Protein AF-A0A530GP10-F1 (afdb_monomer_lite)

Secondary structure (DSSP, 8-state):
--SS-THHHHHHHHHHHTT---EEEES-TT-TTGGG-SEEEE--PPEETTEE--HHHHHHHHHHHHHHHHHHH-

pLDDT: mean 90.53, std 9.7, range [44.72, 97.94]

Foldseek 3Di:
DPPDDVVVVVVLVVCLVVVHAFEAEEQDCPDSSVVSHPYYDHDHFDDDPNDTPCVSVVVVVVVVVVVVVVVVVD

Sequence (74 aa):
FSPYNSITPDLVAVAHERKARILAITDSTFSPLAKLSDTWLEVVEQDFGGFRSLAASLAVGMALVHGVVARRTD

Radius of gyration: 14.09 Å; chains: 1; bounding box: 37×25×37 Å

Structure (mmCIF, N/CA/C/O backbone):
data_AF-A0A530GP10-F1
#
_entry.id   AF-A0A530GP10-F1
#
loop_
_atom_site.group_PDB
_atom_site.id
_atom_site.type_symbol
_atom_site.label_atom_id
_atom_site.label_alt_id
_atom_site.label_comp_id
_atom_site.labe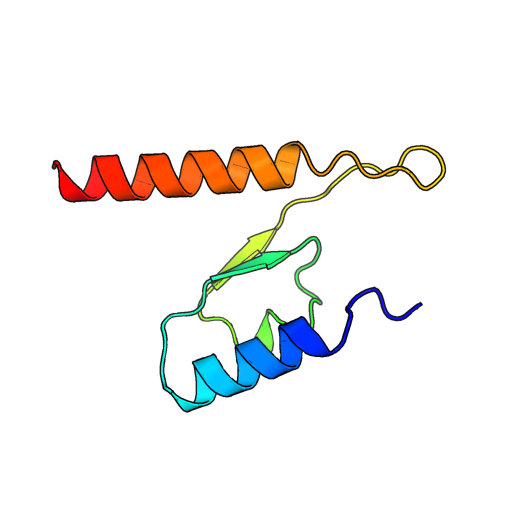l_asym_id
_atom_s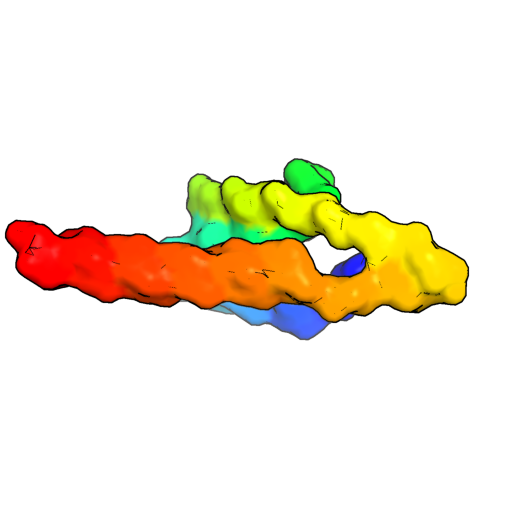ite.label_entity_id
_atom_site.label_seq_id
_atom_site.pdbx_PDB_ins_code
_atom_site.Cartn_x
_atom_site.Cartn_y
_atom_site.Cartn_z
_atom_site.occupancy
_atom_site.B_iso_or_equiv
_atom_site.auth_seq_id
_atom_site.auth_comp_id
_atom_site.auth_asym_id
_atom_site.auth_atom_id
_atom_site.pdbx_PDB_model_num
ATOM 1 N N . PHE A 1 1 ? 10.833 -7.283 -16.804 1.00 44.72 1 PHE A N 1
ATOM 2 C CA . PHE A 1 1 ? 10.388 -7.573 -15.430 1.00 44.72 1 PHE A CA 1
ATOM 3 C C . PHE A 1 1 ? 9.034 -6.923 -15.244 1.00 44.72 1 PHE A C 1
ATOM 5 O O . PHE A 1 1 ? 8.952 -5.714 -15.407 1.00 44.72 1 PHE A O 1
ATOM 12 N N . SER A 1 2 ? 7.976 -7.696 -14.983 1.00 49.91 2 SER A N 1
ATOM 13 C CA . SER A 1 2 ? 6.766 -7.080 -14.431 1.00 49.91 2 SER A CA 1
ATOM 14 C C . SER A 1 2 ? 7.146 -6.648 -13.010 1.00 49.91 2 SER A C 1
ATOM 16 O O . SER A 1 2 ? 7.617 -7.508 -12.265 1.00 49.91 2 SER A O 1
ATOM 18 N N . PRO A 1 3 ? 7.073 -5.358 -12.641 1.00 65.75 3 PRO A N 1
ATOM 19 C CA . PRO A 1 3 ? 7.682 -4.839 -11.409 1.00 65.75 3 PRO A CA 1
ATOM 20 C C . PRO A 1 3 ? 6.999 -5.329 -10.119 1.00 65.75 3 PRO A C 1
ATOM 22 O O . PRO A 1 3 ? 7.374 -4.919 -9.025 1.00 65.75 3 PRO A O 1
ATOM 25 N N . TYR A 1 4 ? 6.027 -6.238 -10.235 1.00 65.69 4 TYR A N 1
ATOM 26 C CA . TYR A 1 4 ? 5.221 -6.751 -9.140 1.00 65.69 4 TYR A CA 1
ATOM 27 C C . TYR A 1 4 ? 5.272 -8.283 -9.124 1.00 65.69 4 TYR A C 1
ATOM 29 O O . TYR A 1 4 ? 4.847 -8.945 -10.071 1.00 65.69 4 TYR A O 1
ATOM 37 N N . ASN A 1 5 ? 5.799 -8.846 -8.035 1.00 74.75 5 ASN A N 1
ATOM 38 C CA . ASN A 1 5 ? 5.636 -10.261 -7.703 1.00 74.75 5 ASN A CA 1
ATOM 39 C C . ASN A 1 5 ? 4.137 -10.560 -7.503 1.00 74.75 5 ASN A C 1
ATOM 41 O O . ASN A 1 5 ? 3.448 -9.747 -6.887 1.00 74.75 5 ASN A O 1
ATOM 45 N N . SER A 1 6 ? 3.636 -11.702 -7.987 1.00 81.88 6 SER A N 1
ATOM 46 C CA . SER A 1 6 ? 2.204 -12.050 -7.940 1.00 81.88 6 SER A CA 1
ATOM 47 C C . SER A 1 6 ? 1.658 -12.216 -6.521 1.00 81.88 6 SER A C 1
ATOM 49 O O . SER A 1 6 ? 0.483 -11.955 -6.293 1.00 81.88 6 SER A O 1
ATOM 51 N N . ILE A 1 7 ? 2.517 -12.540 -5.548 1.00 90.31 7 ILE A N 1
ATOM 52 C CA . ILE A 1 7 ? 2.110 -12.765 -4.151 1.00 90.31 7 ILE A CA 1
ATOM 53 C C . ILE A 1 7 ? 1.331 -11.569 -3.575 1.00 90.31 7 ILE A C 1
ATOM 55 O O . ILE A 1 7 ? 0.326 -11.759 -2.892 1.00 90.31 7 ILE A O 1
ATOM 59 N N . THR A 1 8 ? 1.774 -10.334 -3.838 1.00 91.31 8 THR A N 1
ATOM 60 C CA . THR A 1 8 ? 1.136 -9.140 -3.259 1.00 91.31 8 THR A CA 1
ATOM 61 C C . THR A 1 8 ? -0.237 -8.854 -3.885 1.00 91.31 8 THR A C 1
ATOM 63 O O . THR A 1 8 ? -1.192 -8.710 -3.121 1.00 91.31 8 THR A O 1
ATOM 66 N N . PRO A 1 9 ? -0.400 -8.801 -5.226 1.00 91.69 9 PRO A N 1
ATOM 67 C CA . PRO A 1 9 ? -1.720 -8.722 -5.853 1.00 91.69 9 PRO A CA 1
ATOM 68 C C . PRO A 1 9 ? -2.681 -9.836 -5.424 1.00 91.69 9 PRO A C 1
ATOM 70 O O . PRO A 1 9 ? -3.839 -9.537 -5.138 1.00 91.69 9 PRO A O 1
ATOM 73 N N . ASP A 1 10 ? -2.206 -11.081 -5.319 1.00 93.62 10 ASP A N 1
ATOM 74 C CA . ASP A 1 10 ? -3.040 -12.218 -4.909 1.00 93.62 10 ASP A CA 1
ATOM 75 C C . ASP A 1 10 ? -3.581 -12.017 -3.483 1.00 93.62 10 ASP A C 1
ATOM 77 O O . ASP A 1 10 ? -4.770 -12.206 -3.218 1.00 93.62 10 ASP A O 1
ATOM 81 N N . LEU A 1 11 ? -2.736 -11.547 -2.558 1.00 94.00 11 LEU A N 1
ATOM 82 C CA . LEU A 1 11 ? -3.161 -11.245 -1.191 1.00 94.00 11 LEU A CA 1
ATOM 83 C C . LEU A 1 11 ? -4.144 -10.066 -1.131 1.00 94.00 11 LEU A C 1
ATOM 85 O O . LEU A 1 11 ? -5.098 -10.099 -0.349 1.00 94.00 11 LEU A O 1
ATOM 89 N N . VAL A 1 12 ? -3.937 -9.037 -1.959 1.00 95.25 12 VAL A N 1
ATOM 90 C CA . VAL A 1 12 ? -4.858 -7.896 -2.061 1.00 95.25 12 VAL A CA 1
ATOM 91 C C . VAL A 1 12 ? -6.217 -8.337 -2.604 1.00 95.25 12 VAL A C 1
ATOM 93 O O . VAL A 1 12 ? -7.236 -7.898 -2.074 1.00 95.25 12 VAL A O 1
ATOM 96 N N . ALA A 1 13 ? -6.256 -9.245 -3.582 1.00 95.31 13 ALA A N 1
ATOM 97 C CA . ALA A 1 13 ? -7.504 -9.825 -4.075 1.00 95.31 13 ALA A CA 1
ATOM 98 C C . ALA A 1 13 ? -8.267 -10.555 -2.959 1.00 95.31 13 ALA A C 1
ATOM 100 O O . ALA A 1 13 ? -9.437 -10.256 -2.722 1.00 95.31 13 ALA A O 1
ATOM 101 N N . VAL A 1 14 ? -7.587 -11.410 -2.187 1.00 96.81 14 VAL A N 1
ATOM 102 C CA . VAL A 1 14 ? -8.197 -12.103 -1.037 1.00 96.81 14 VAL A CA 1
ATOM 103 C C . VAL A 1 14 ? -8.697 -11.116 0.028 1.00 96.81 14 VAL A C 1
ATOM 105 O O . VAL A 1 14 ? -9.773 -11.307 0.600 1.00 96.81 14 VAL A O 1
ATOM 108 N N . ALA A 1 15 ? -7.944 -10.053 0.321 1.00 97.06 15 ALA A N 1
ATOM 109 C CA . ALA A 1 15 ? -8.371 -9.019 1.266 1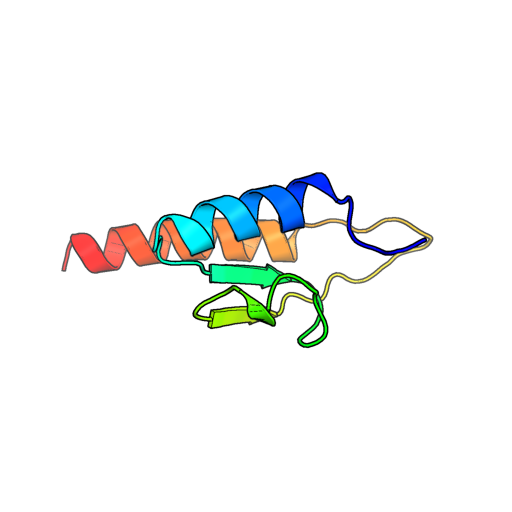.00 97.06 15 ALA A CA 1
ATOM 110 C C . ALA A 1 15 ? -9.613 -8.262 0.761 1.00 97.06 15 ALA A C 1
ATOM 112 O O . ALA A 1 15 ? -10.536 -7.998 1.539 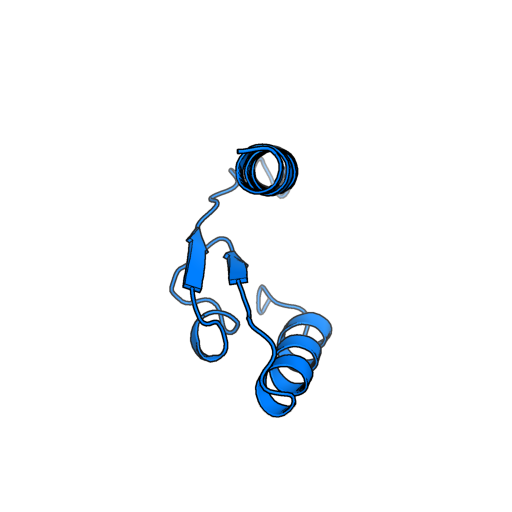1.00 97.06 15 ALA A O 1
ATOM 113 N N . HIS A 1 16 ? -9.655 -7.964 -0.539 1.00 97.06 16 HIS A N 1
ATOM 114 C CA . HIS A 1 16 ? -10.758 -7.264 -1.189 1.00 97.06 16 HIS A CA 1
ATOM 115 C C . HIS A 1 16 ? -12.038 -8.109 -1.183 1.00 97.06 16 HIS A C 1
ATOM 117 O O . HIS A 1 16 ? -13.093 -7.624 -0.775 1.00 97.06 16 HIS A O 1
ATOM 123 N N . GLU A 1 17 ? -11.945 -9.397 -1.527 1.00 97.75 17 GLU A N 1
ATOM 124 C CA . GLU A 1 17 ? -13.058 -10.357 -1.439 1.00 97.75 17 GLU A CA 1
ATOM 125 C C . GLU A 1 17 ? -13.640 -10.442 -0.020 1.00 97.75 17 GLU A C 1
ATOM 127 O O . GLU A 1 17 ? -14.852 -10.567 0.171 1.00 97.75 17 GLU A O 1
ATOM 132 N N . ARG A 1 18 ? -12.782 -10.304 0.997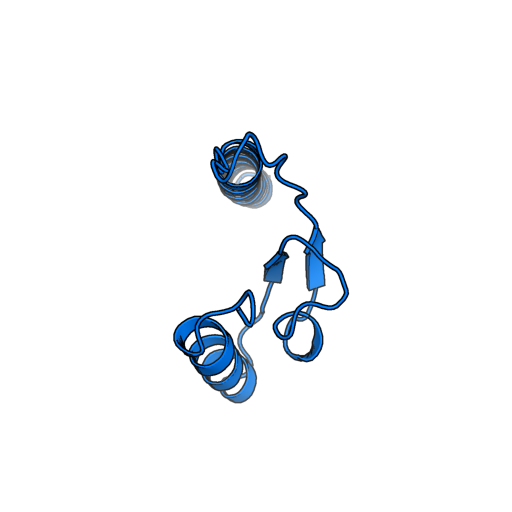 1.00 97.94 18 ARG A N 1
ATOM 133 C CA . ARG A 1 18 ? -13.171 -10.259 2.415 1.00 97.94 18 ARG A CA 1
ATOM 134 C C . ARG A 1 18 ? -13.686 -8.893 2.875 1.00 97.94 18 ARG A C 1
ATOM 136 O O . ARG A 1 18 ? -13.978 -8.737 4.060 1.00 97.94 18 ARG A O 1
ATOM 143 N N . LYS A 1 19 ? -13.824 -7.921 1.968 1.00 97.31 19 LYS A N 1
ATOM 144 C CA . LYS A 1 19 ? -14.274 -6.545 2.245 1.00 97.31 19 LYS A CA 1
ATOM 145 C C . LYS A 1 19 ? -13.392 -5.814 3.266 1.00 97.31 19 LYS A C 1
ATOM 147 O O . LYS A 1 19 ? -13.881 -4.967 4.016 1.00 97.31 19 LYS A O 1
ATOM 152 N N . ALA A 1 20 ? -12.104 -6.153 3.329 1.00 97.94 20 ALA A N 1
ATOM 153 C CA . ALA A 1 20 ? -11.154 -5.402 4.138 1.00 97.94 20 ALA A CA 1
ATOM 154 C C . ALA A 1 20 ? -10.973 -3.989 3.564 1.00 97.94 20 ALA A C 1
ATOM 156 O O . ALA A 1 20 ? -11.071 -3.788 2.356 1.00 97.94 20 ALA A O 1
ATOM 157 N N . ARG A 1 21 ? -10.670 -3.015 4.431 1.00 96.75 21 ARG A N 1
ATOM 158 C CA . ARG A 1 21 ? -10.227 -1.691 3.982 1.00 96.75 21 ARG A CA 1
ATOM 159 C C . ARG A 1 21 ? -8.783 -1.781 3.510 1.00 96.75 21 ARG A C 1
ATOM 161 O O . ARG A 1 21 ? -7.938 -2.291 4.248 1.00 96.75 21 ARG A O 1
ATOM 168 N N . ILE A 1 22 ? -8.507 -1.306 2.301 1.00 97.00 22 ILE A N 1
ATOM 169 C CA . ILE A 1 22 ? -7.218 -1.501 1.629 1.00 97.00 22 ILE A CA 1
ATOM 170 C C . ILE A 1 22 ? -6.625 -0.145 1.254 1.00 97.00 22 ILE A C 1
ATOM 172 O O . ILE A 1 22 ? -7.217 0.624 0.500 1.00 97.00 22 ILE A O 1
ATOM 176 N N . LEU A 1 23 ? -5.422 0.116 1.759 1.00 95.19 23 LEU A N 1
ATOM 177 C CA . LEU A 1 23 ? -4.562 1.222 1.352 1.00 95.19 23 LEU A CA 1
ATOM 178 C C . LEU A 1 23 ? -3.327 0.637 0.662 1.00 95.19 23 LEU A C 1
ATOM 180 O O . LEU A 1 23 ? -2.577 -0.108 1.295 1.00 95.19 23 LEU A O 1
ATOM 184 N N . ALA A 1 24 ? -3.090 0.991 -0.601 1.00 94.56 24 ALA A N 1
ATOM 185 C CA . ALA A 1 24 ? -1.849 0.632 -1.285 1.00 94.56 24 ALA A CA 1
ATOM 186 C C . ALA A 1 24 ? -0.760 1.687 -1.049 1.00 94.56 24 ALA A C 1
ATOM 188 O O . ALA A 1 24 ? -1.008 2.881 -1.172 1.00 94.56 24 ALA A O 1
ATOM 189 N N . ILE A 1 25 ? 0.470 1.247 -0.784 1.00 93.19 25 ILE A N 1
ATOM 190 C CA . ILE A 1 25 ? 1.670 2.083 -0.913 1.00 93.19 25 ILE A CA 1
ATOM 191 C C . ILE A 1 25 ? 2.387 1.595 -2.165 1.00 93.19 25 ILE A C 1
ATOM 193 O O . ILE A 1 25 ? 2.742 0.418 -2.257 1.00 93.19 25 ILE A O 1
ATOM 197 N N . THR A 1 26 ? 2.530 2.460 -3.162 1.00 91.50 26 THR A N 1
ATOM 198 C CA . THR A 1 26 ? 3.023 2.060 -4.483 1.00 91.50 26 THR A CA 1
ATOM 199 C C . THR A 1 26 ? 3.791 3.194 -5.146 1.00 91.50 26 THR A C 1
ATOM 201 O O . THR A 1 26 ? 3.662 4.342 -4.752 1.00 91.50 26 THR A O 1
ATOM 204 N N . ASP A 1 27 ? 4.602 2.887 -6.147 1.00 89.25 27 ASP A N 1
ATOM 205 C CA . ASP A 1 27 ? 5.401 3.860 -6.889 1.00 89.25 27 ASP A CA 1
ATOM 206 C C . ASP A 1 27 ? 4.685 4.438 -8.117 1.00 89.25 27 ASP A C 1
ATOM 208 O O . ASP A 1 27 ? 5.259 5.259 -8.828 1.00 89.25 27 ASP A O 1
ATOM 212 N N . SER A 1 28 ? 3.446 4.017 -8.389 1.00 88.31 28 SER A N 1
ATOM 213 C CA . SER A 1 28 ? 2.678 4.511 -9.528 1.00 88.31 28 SER A CA 1
ATOM 214 C C . SER A 1 28 ? 1.171 4.341 -9.355 1.00 88.31 28 SER A C 1
ATOM 216 O O . SER A 1 28 ? 0.692 3.275 -8.960 1.00 88.31 28 SER A O 1
ATOM 218 N N . THR A 1 29 ? 0.405 5.339 -9.797 1.00 86.44 29 THR A N 1
ATOM 219 C CA . THR A 1 29 ? -1.051 5.223 -10.014 1.00 86.44 29 THR A CA 1
ATOM 220 C C . THR A 1 29 ? -1.472 4.090 -10.964 1.00 86.44 29 THR A C 1
ATOM 222 O O . THR A 1 29 ? -2.611 3.629 -10.895 1.00 86.44 29 THR A O 1
ATOM 225 N N . PHE A 1 30 ? -0.571 3.586 -11.816 1.00 88.62 30 PHE A N 1
ATOM 226 C CA . PHE A 1 30 ? -0.837 2.456 -12.720 1.00 88.62 30 PHE A CA 1
ATOM 227 C C . PHE A 1 30 ? -0.604 1.079 -12.080 1.00 88.62 30 PHE A C 1
ATOM 229 O O . PHE A 1 30 ? -0.702 0.053 -12.757 1.00 88.62 30 PHE A O 1
ATOM 236 N N . SER A 1 31 ? -0.295 1.041 -10.784 1.00 88.94 31 SER A N 1
ATOM 237 C CA . SER A 1 31 ? -0.086 -0.193 -10.034 1.00 88.94 31 SER A CA 1
ATOM 238 C C . SER A 1 31 ? -1.286 -1.144 -10.132 1.00 88.94 31 SER A C 1
ATOM 240 O O . SER A 1 31 ? -2.435 -0.706 -10.007 1.00 88.94 31 SER A O 1
ATOM 242 N N . PRO A 1 32 ? -1.065 -2.466 -10.269 1.00 88.88 32 PRO A N 1
ATOM 243 C CA . PRO A 1 32 ? -2.149 -3.444 -10.230 1.00 88.88 32 PRO A CA 1
ATOM 244 C C . PRO A 1 32 ? -2.898 -3.427 -8.890 1.00 88.88 32 PRO A C 1
ATOM 246 O O . PRO A 1 32 ? -4.058 -3.830 -8.840 1.00 88.88 32 PRO A O 1
ATOM 249 N N . LEU A 1 33 ? -2.270 -2.921 -7.821 1.00 91.44 33 LEU A N 1
ATOM 250 C CA . LEU A 1 33 ? -2.890 -2.801 -6.502 1.00 91.44 33 LEU A CA 1
ATOM 251 C C . LEU A 1 33 ? -3.939 -1.681 -6.453 1.00 91.44 33 LEU A C 1
ATOM 253 O O . LEU A 1 33 ? -4.892 -1.778 -5.681 1.00 91.44 33 LEU A O 1
ATOM 257 N N . ALA A 1 34 ? -3.801 -0.639 -7.284 1.00 90.75 34 ALA A N 1
ATOM 258 C CA . ALA A 1 34 ? -4.654 0.549 -7.223 1.00 90.75 34 ALA A CA 1
ATOM 259 C C . ALA A 1 34 ? -6.132 0.217 -7.484 1.00 90.75 34 ALA A C 1
ATOM 261 O O . ALA A 1 34 ? -7.009 0.764 -6.828 1.00 90.75 34 ALA A O 1
ATOM 262 N N . LYS A 1 35 ? -6.415 -0.738 -8.382 1.00 90.44 35 LYS A N 1
ATOM 263 C CA . LYS A 1 35 ? -7.789 -1.132 -8.749 1.00 90.44 35 LYS A CA 1
ATOM 264 C C . LYS A 1 35 ? -8.585 -1.766 -7.609 1.00 90.44 35 LYS A C 1
ATOM 266 O O . LYS A 1 35 ? -9.806 -1.669 -7.605 1.00 90.44 35 LYS A O 1
ATOM 271 N N . LEU A 1 36 ? -7.905 -2.464 -6.703 1.00 94.31 36 LEU A N 1
ATOM 272 C CA . LEU A 1 36 ? -8.532 -3.212 -5.608 1.00 94.31 36 LEU A CA 1
ATOM 273 C C . LEU A 1 36 ? -8.410 -2.491 -4.258 1.00 94.31 36 LEU A C 1
ATOM 275 O O . LEU A 1 36 ? -8.933 -2.979 -3.256 1.00 94.31 36 LEU A O 1
ATOM 279 N N . SER A 1 37 ? -7.729 -1.345 -4.234 1.00 95.56 37 SER A N 1
ATOM 280 C CA . SER A 1 37 ? -7.532 -0.531 -3.036 1.00 95.56 37 SER A CA 1
ATOM 281 C C . SER A 1 37 ? -8.607 0.547 -2.917 1.00 95.56 37 SER A C 1
ATOM 283 O O . SER A 1 37 ? -9.054 1.094 -3.920 1.00 95.56 37 SER A O 1
ATOM 285 N N . ASP A 1 38 ? -8.984 0.906 -1.689 1.00 96.81 38 ASP A N 1
ATOM 286 C CA . ASP A 1 38 ? -9.873 2.050 -1.439 1.00 96.81 38 ASP A CA 1
ATOM 287 C C . ASP A 1 38 ? -9.165 3.387 -1.712 1.00 96.81 38 ASP A C 1
ATOM 289 O O . ASP A 1 38 ? -9.797 4.392 -2.033 1.00 96.81 38 ASP A O 1
ATOM 293 N N . THR A 1 39 ? -7.848 3.419 -1.505 1.00 95.19 39 THR A N 1
ATOM 294 C CA . THR A 1 39 ? -6.984 4.585 -1.704 1.00 95.19 39 THR A CA 1
ATOM 295 C C . THR A 1 39 ? -5.529 4.133 -1.866 1.00 95.19 39 THR A C 1
ATOM 297 O O . THR A 1 39 ? -5.193 2.975 -1.592 1.00 95.19 39 THR A O 1
ATOM 300 N N . TRP A 1 40 ? -4.651 5.030 -2.309 1.00 94.25 40 TRP A N 1
ATOM 301 C CA . TRP A 1 40 ? -3.220 4.770 -2.417 1.00 94.25 40 TRP A CA 1
ATOM 302 C C . TRP A 1 40 ? -2.376 5.972 -1.989 1.00 94.25 40 TRP A C 1
ATOM 304 O O . TRP A 1 40 ? -2.791 7.125 -2.096 1.00 94.25 40 TRP A O 1
ATOM 314 N N . LEU A 1 41 ? -1.163 5.678 -1.528 1.00 94.50 41 LEU A N 1
ATOM 315 C CA . LEU A 1 41 ? -0.079 6.636 -1.350 1.00 94.50 41 LEU A CA 1
ATOM 316 C C . LEU A 1 41 ? 0.985 6.343 -2.402 1.00 94.50 41 LEU A C 1
ATOM 318 O O . LEU A 1 41 ? 1.555 5.249 -2.424 1.00 94.50 41 LEU A O 1
ATOM 322 N N . GLU A 1 42 ? 1.234 7.320 -3.272 1.00 93.94 42 GLU A N 1
ATOM 323 C CA . GLU A 1 42 ? 2.318 7.231 -4.242 1.00 93.94 42 GLU A CA 1
ATOM 324 C C . GLU A 1 42 ? 3.643 7.636 -3.586 1.00 93.94 42 GLU A C 1
ATOM 326 O O . GLU A 1 42 ? 3.768 8.739 -3.052 1.00 93.94 42 GLU A O 1
ATOM 331 N N . VAL A 1 43 ? 4.626 6.735 -3.608 1.00 93.31 43 VAL A N 1
ATOM 332 C CA . VAL A 1 43 ? 5.967 6.954 -3.061 1.00 93.31 43 VAL A CA 1
ATOM 333 C C . VAL A 1 43 ? 6.996 6.609 -4.126 1.00 93.31 43 VAL A C 1
ATOM 335 O O . VAL A 1 43 ? 7.245 5.442 -4.431 1.00 93.31 43 VAL A O 1
ATOM 338 N N . VAL A 1 44 ? 7.607 7.643 -4.697 1.00 90.12 44 VAL A N 1
ATOM 339 C CA . VAL A 1 44 ? 8.630 7.490 -5.732 1.00 90.12 44 VAL A CA 1
ATOM 340 C C . VAL A 1 44 ? 10.001 7.348 -5.075 1.00 90.12 44 VAL A C 1
ATOM 342 O O . VAL A 1 44 ? 10.521 8.283 -4.470 1.00 90.12 44 VAL A O 1
ATOM 345 N N . GLU A 1 45 ? 10.602 6.171 -5.222 1.00 88.81 45 GLU A N 1
ATOM 346 C CA . GLU A 1 45 ? 11.991 5.912 -4.831 1.00 88.81 45 GLU A CA 1
ATOM 347 C C . GLU A 1 45 ? 12.920 6.196 -6.008 1.00 88.81 45 GLU A C 1
ATOM 349 O O . GLU A 1 45 ? 12.679 5.720 -7.118 1.00 88.81 45 GLU A O 1
ATOM 354 N N . GLN A 1 46 ? 14.001 6.929 -5.757 1.00 87.69 46 GLN A N 1
ATOM 355 C CA . GLN A 1 46 ? 15.043 7.123 -6.759 1.00 87.69 46 GLN A CA 1
ATOM 356 C C . GLN A 1 46 ? 15.865 5.839 -6.920 1.00 87.69 46 GLN A C 1
ATOM 358 O O . GLN A 1 46 ? 16.197 5.175 -5.934 1.00 87.69 46 GLN A O 1
ATOM 363 N N . ASP A 1 47 ? 16.183 5.499 -8.166 1.00 86.44 47 ASP A N 1
ATOM 364 C CA . ASP A 1 47 ? 17.073 4.393 -8.507 1.00 86.44 47 ASP A CA 1
ATOM 365 C C . ASP A 1 47 ? 18.492 4.921 -8.736 1.00 86.44 47 ASP A C 1
ATOM 367 O O . ASP A 1 47 ? 18.705 5.857 -9.510 1.00 86.44 47 ASP A O 1
ATOM 371 N N . PHE A 1 48 ? 19.460 4.311 -8.058 1.00 85.56 48 PHE A N 1
ATOM 372 C CA . PHE A 1 48 ? 20.879 4.605 -8.213 1.00 85.56 48 PHE A CA 1
ATOM 373 C C . PHE A 1 48 ? 21.610 3.351 -8.693 1.00 85.56 48 PHE A C 1
ATOM 375 O O . PHE A 1 48 ? 22.139 2.579 -7.895 1.00 85.56 48 PHE A O 1
ATOM 382 N N . GLY A 1 49 ? 21.624 3.129 -10.009 1.00 86.81 49 GLY A N 1
ATOM 383 C CA . GLY A 1 49 ? 22.349 2.008 -10.617 1.00 86.81 49 GLY A CA 1
ATOM 384 C C . GLY A 1 49 ? 21.771 0.639 -10.249 1.00 86.81 49 GLY A C 1
ATOM 385 O O . GLY A 1 49 ? 22.527 -0.308 -10.036 1.00 86.81 49 GLY A O 1
ATOM 386 N N . GLY A 1 50 ? 20.444 0.537 -10.141 1.00 83.38 50 GLY A N 1
ATOM 387 C CA . GLY A 1 50 ? 19.730 -0.668 -9.711 1.00 83.38 50 GLY A CA 1
ATOM 388 C C . GLY A 1 50 ? 19.553 -0.787 -8.196 1.00 83.38 50 GLY A C 1
ATOM 389 O O . GLY A 1 50 ? 18.968 -1.764 -7.726 1.00 83.38 50 GLY A O 1
ATOM 390 N N . PHE A 1 51 ? 20.043 0.184 -7.418 1.00 85.31 51 PHE A N 1
ATOM 391 C CA . PHE A 1 51 ? 19.779 0.271 -5.986 1.00 85.31 51 PHE A CA 1
ATOM 392 C C . PHE A 1 51 ? 18.619 1.228 -5.699 1.00 85.31 51 PHE A C 1
ATOM 394 O O . PHE A 1 51 ? 18.687 2.418 -6.010 1.00 85.31 51 PHE A O 1
ATOM 401 N N . ARG A 1 52 ? 17.585 0.713 -5.026 1.00 86.31 52 ARG A N 1
ATOM 402 C CA . ARG A 1 52 ? 16.495 1.502 -4.436 1.00 86.31 52 ARG A CA 1
ATOM 403 C C . ARG A 1 52 ? 16.592 1.390 -2.916 1.00 86.31 52 ARG A C 1
ATOM 405 O O . ARG A 1 52 ? 16.511 0.290 -2.378 1.00 86.31 52 ARG A O 1
ATOM 412 N N . SER A 1 53 ? 16.758 2.524 -2.235 1.00 88.19 53 SER A N 1
ATOM 413 C CA . SER A 1 53 ? 16.957 2.585 -0.776 1.00 88.19 53 SER A CA 1
ATOM 414 C C . SER A 1 53 ? 15.734 2.117 0.022 1.00 88.19 53 SER A C 1
ATOM 416 O O . SER A 1 53 ? 15.880 1.564 1.109 1.00 88.19 53 SER A O 1
ATOM 418 N N . LEU A 1 54 ? 14.524 2.333 -0.515 1.00 90.94 54 LEU A N 1
ATOM 419 C CA . LEU A 1 54 ? 13.245 2.103 0.176 1.00 90.94 54 LEU A CA 1
ATOM 420 C C . LEU A 1 54 ? 13.046 2.990 1.425 1.00 90.94 54 LEU A C 1
ATOM 422 O O . LEU A 1 54 ? 12.108 2.784 2.199 1.00 90.94 54 LEU A O 1
ATOM 426 N N . ALA A 1 55 ? 13.916 3.984 1.632 1.00 93.50 55 ALA A N 1
ATOM 427 C CA . ALA A 1 55 ? 13.881 4.862 2.793 1.00 93.50 55 ALA A CA 1
ATOM 428 C C . ALA A 1 55 ? 12.645 5.767 2.805 1.00 93.50 55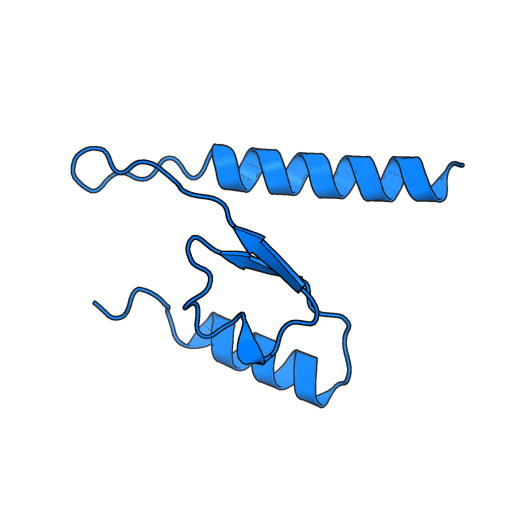 ALA A C 1
ATOM 430 O O . ALA A 1 55 ? 12.073 5.986 3.874 1.00 93.50 55 ALA A O 1
ATOM 431 N N . ALA A 1 56 ? 12.199 6.263 1.645 1.00 93.69 56 ALA A N 1
ATOM 432 C CA . ALA A 1 56 ? 10.986 7.076 1.574 1.00 93.69 56 ALA A CA 1
ATOM 433 C C . ALA A 1 56 ? 9.755 6.224 1.912 1.00 93.69 56 ALA A C 1
ATOM 435 O O . ALA A 1 56 ? 8.906 6.636 2.702 1.00 93.69 56 ALA A O 1
ATOM 436 N N . SER A 1 57 ? 9.708 4.997 1.394 1.00 93.62 57 SER A N 1
ATOM 437 C CA . SER A 1 57 ? 8.641 4.028 1.670 1.00 93.62 57 SER A CA 1
ATOM 438 C C . SER A 1 57 ? 8.571 3.676 3.158 1.00 93.62 57 SER A C 1
ATOM 440 O O . SER A 1 57 ? 7.491 3.678 3.753 1.00 93.62 57 SER A O 1
ATOM 442 N N . LEU A 1 58 ? 9.726 3.443 3.790 1.00 95.44 58 LEU A N 1
ATOM 443 C CA . LEU A 1 58 ? 9.813 3.184 5.226 1.00 95.44 58 LEU A CA 1
ATOM 444 C C . LEU A 1 58 ? 9.386 4.404 6.056 1.00 95.44 58 LEU A C 1
ATOM 446 O O . LEU A 1 58 ? 8.624 4.253 7.011 1.00 95.44 58 LEU A O 1
ATOM 450 N N . ALA A 1 59 ? 9.832 5.609 5.687 1.00 96.75 59 ALA A N 1
ATOM 451 C CA . ALA A 1 59 ? 9.450 6.846 6.366 1.00 96.75 59 ALA A CA 1
ATOM 452 C C . ALA A 1 59 ? 7.932 7.077 6.320 1.00 96.75 59 ALA A C 1
ATOM 454 O O . ALA A 1 59 ? 7.330 7.390 7.348 1.00 96.75 59 ALA A O 1
ATOM 455 N N . VAL A 1 60 ? 7.302 6.846 5.164 1.00 96.69 60 VAL A N 1
ATOM 456 C CA . VAL A 1 60 ? 5.839 6.898 5.011 1.00 96.69 60 VAL A CA 1
ATOM 457 C C . VAL A 1 60 ? 5.156 5.849 5.889 1.00 96.69 60 VAL A C 1
ATOM 459 O O . VAL A 1 60 ? 4.194 6.174 6.584 1.00 96.69 60 VAL A O 1
ATOM 462 N N . GLY A 1 61 ? 5.669 4.615 5.922 1.00 95.75 61 GLY A N 1
ATOM 463 C CA . GLY A 1 61 ? 5.151 3.559 6.796 1.00 95.75 61 GLY A CA 1
ATOM 464 C C . GLY A 1 61 ? 5.189 3.944 8.279 1.00 95.75 61 GLY A C 1
ATOM 465 O O . GLY A 1 61 ? 4.187 3.805 8.981 1.00 95.75 61 GLY A O 1
ATOM 466 N N . MET A 1 62 ? 6.310 4.497 8.752 1.00 97.38 62 MET A N 1
ATOM 467 C CA . MET A 1 62 ? 6.437 4.983 10.132 1.00 97.38 62 MET A CA 1
ATOM 468 C C . MET A 1 62 ? 5.481 6.147 10.415 1.00 97.38 62 MET A C 1
ATOM 470 O O . MET A 1 62 ? 4.770 6.127 11.420 1.00 97.38 62 MET A O 1
ATOM 474 N N . ALA A 1 63 ? 5.410 7.134 9.518 1.00 97.12 63 ALA A N 1
ATOM 475 C CA . ALA A 1 63 ? 4.503 8.271 9.657 1.00 97.12 63 ALA A CA 1
ATOM 476 C C . ALA A 1 63 ? 3.032 7.831 9.722 1.00 97.12 63 ALA A C 1
ATOM 478 O O . ALA A 1 63 ? 2.272 8.363 10.531 1.00 97.12 63 ALA A O 1
ATOM 479 N N . LEU A 1 64 ? 2.640 6.821 8.937 1.00 95.62 64 LEU A N 1
ATOM 480 C CA . LEU A 1 64 ? 1.299 6.240 8.986 1.00 95.62 64 LEU A CA 1
ATOM 481 C C . LEU A 1 64 ? 1.002 5.625 10.360 1.00 95.62 64 LEU A C 1
ATOM 483 O O . LEU A 1 64 ? -0.062 5.883 10.923 1.00 95.62 64 LEU A O 1
ATOM 487 N N . VAL A 1 65 ? 1.940 4.858 10.926 1.00 95.94 65 VAL A N 1
ATOM 488 C CA . VAL A 1 65 ? 1.788 4.287 12.275 1.00 95.94 65 VAL A CA 1
ATOM 489 C C . VAL A 1 65 ? 1.608 5.398 13.310 1.00 95.94 65 VAL A C 1
ATOM 491 O O . VAL A 1 65 ? 0.658 5.352 14.093 1.00 95.94 65 VAL A O 1
ATOM 494 N N . HIS A 1 66 ? 2.461 6.425 13.283 1.00 97.38 66 HIS A N 1
ATOM 495 C CA . HIS A 1 66 ? 2.349 7.567 14.193 1.00 97.38 66 HIS A CA 1
ATOM 496 C C . HIS A 1 66 ? 1.021 8.317 14.034 1.00 97.38 66 HIS A C 1
ATOM 498 O O . HIS A 1 66 ? 0.378 8.629 15.034 1.00 97.38 66 HIS A O 1
ATOM 504 N N . GLY A 1 67 ? 0.576 8.558 12.798 1.00 96.25 67 GLY A N 1
ATOM 505 C CA . GLY A 1 67 ? -0.694 9.228 12.516 1.00 96.25 67 GLY A CA 1
ATOM 506 C C . GLY A 1 67 ? -1.904 8.446 13.028 1.00 96.25 67 GLY A C 1
ATOM 507 O O . GLY A 1 67 ? -2.821 9.034 13.600 1.00 96.25 67 GLY A O 1
ATOM 508 N N . VAL A 1 68 ? -1.893 7.114 12.898 1.00 95.38 68 VAL A N 1
ATOM 509 C CA . VAL A 1 68 ? -2.941 6.250 13.468 1.00 95.38 68 VAL A CA 1
ATOM 510 C C . VAL A 1 68 ? -2.952 6.325 14.993 1.00 95.38 68 VAL A C 1
ATOM 512 O O . VAL A 1 68 ? -4.033 6.367 15.581 1.00 95.38 68 VAL A O 1
ATOM 515 N N . VAL A 1 69 ? -1.780 6.341 15.637 1.00 97.44 69 VAL A N 1
ATOM 516 C CA . VAL A 1 69 ? -1.682 6.470 17.099 1.00 97.44 69 VAL A CA 1
ATOM 517 C C . VAL A 1 69 ? -2.231 7.819 17.556 1.00 97.44 69 VAL A C 1
ATOM 519 O O . VAL A 1 69 ? -3.138 7.829 18.383 1.00 97.44 69 VAL A O 1
ATOM 522 N N . ALA A 1 70 ? -1.763 8.925 16.970 1.00 97.31 70 ALA A N 1
ATOM 523 C CA . ALA A 1 70 ? -2.223 10.273 17.311 1.00 97.31 70 ALA A CA 1
ATOM 524 C C . ALA A 1 70 ? -3.749 10.407 17.171 1.00 97.31 70 ALA A C 1
ATOM 526 O O . ALA A 1 70 ? -4.432 10.837 18.095 1.00 97.31 70 ALA A O 1
ATOM 527 N N . ARG A 1 71 ? -4.313 9.911 16.061 1.00 96.31 71 ARG A N 1
ATOM 528 C CA . ARG A 1 71 ? -5.756 9.983 15.791 1.00 96.31 71 ARG A CA 1
ATOM 529 C C . ARG A 1 71 ? -6.625 9.190 16.774 1.00 96.31 71 ARG A C 1
ATOM 531 O O . ARG A 1 71 ? -7.823 9.462 16.852 1.00 96.31 71 ARG A O 1
ATOM 538 N N . ARG A 1 72 ? -6.063 8.174 17.439 1.00 93.69 72 ARG A N 1
ATOM 539 C CA . ARG A 1 72 ? -6.754 7.344 18.444 1.00 93.69 72 ARG A CA 1
ATOM 540 C C . ARG A 1 72 ? -6.666 7.920 19.856 1.00 93.69 72 ARG A C 1
ATOM 542 O O . ARG A 1 72 ? -7.453 7.502 20.699 1.00 93.69 72 ARG A O 1
ATOM 549 N N . THR A 1 73 ? -5.678 8.772 20.122 1.00 93.94 73 THR A N 1
ATOM 550 C CA . THR A 1 73 ? -5.480 9.423 21.425 1.00 93.94 73 THR A CA 1
ATOM 551 C C . THR A 1 73 ? -6.196 10.768 21.548 1.00 93.94 73 THR A C 1
ATOM 553 O O . THR A 1 73 ? -6.356 11.235 22.672 1.00 93.94 73 THR A O 1
ATOM 556 N N . ASP A 1 74 ? -6.618 11.350 20.422 1.00 75.25 74 ASP A N 1
ATOM 557 C CA . ASP A 1 74 ? -7.529 12.503 20.333 1.00 75.25 74 ASP A CA 1
ATOM 558 C C . ASP A 1 74 ? -9.000 12.085 20.509 1.00 75.25 74 ASP A C 1
ATOM 560 O O . ASP A 1 74 ? -9.721 12.761 21.279 1.00 75.25 74 ASP A O 1
#